Protein AF-A0A7W9YWM4-F1 (afdb_monomer)

Mean predicted aligned error: 9.0 Å

Sequence (69 aa):
MCNDYEQHIRYAEYLRALEEQGLAAPAHQARRICSRRMTTRISDLKPVMRSEGEGMVALSPMAFPEAIG

Organism: NCBI:txid1335061

Secondary structure (DSSP, 8-state):
----EEE---HHHHHHHHHTTT-B--GGGHHHH--S-EEE-TT-EEEEEEEEETTEEEEEESS-PPP--

Foldseek 3Di:
DDFWDKDQDAPVRVQVVLVVVVAHEDPVCNVVRHDNIDGDGQQDQDQPWDDPDPRYTYTDGNDDPDDPD

Structure (mmCIF, N/CA/C/O backbone):
data_AF-A0A7W9YWM4-F1
#
_entry.id   AF-A0A7W9YWM4-F1
#
loop_
_atom_site.group_PDB
_atom_site.id
_atom_site.type_symbol
_atom_site.label_atom_id
_atom_site.label_alt_id
_atom_site.label_comp_id
_atom_site.label_asym_id
_atom_site.label_entity_id
_atom_site.label_seq_id
_atom_site.pdbx_PDB_ins_code
_atom_site.Cartn_x
_atom_site.Cartn_y
_atom_site.Cartn_z
_atom_site.occupancy
_atom_site.B_iso_or_equiv
_atom_site.auth_seq_id
_atom_site.auth_comp_id
_atom_site.auth_asym_id
_atom_site.auth_atom_id
_atom_site.pdbx_PDB_model_num
ATOM 1 N N . MET A 1 1 ? 1.517 3.382 -25.575 1.00 55.00 1 MET A N 1
ATOM 2 C CA . MET A 1 1 ? 1.405 2.793 -24.223 1.00 55.00 1 MET A CA 1
ATOM 3 C C . MET A 1 1 ? 1.955 3.796 -23.231 1.00 55.00 1 MET A C 1
ATOM 5 O O . MET A 1 1 ? 3.044 4.301 -23.464 1.00 55.00 1 MET A O 1
ATOM 9 N N . CYS A 1 2 ? 1.181 4.142 -22.203 1.00 60.38 2 CYS A N 1
ATOM 10 C CA . CYS A 1 2 ? 1.631 5.045 -21.148 1.00 60.38 2 CYS A CA 1
ATOM 11 C C . CYS A 1 2 ? 2.402 4.216 -20.114 1.00 60.38 2 CYS A C 1
ATOM 13 O O . CYS A 1 2 ? 1.806 3.340 -19.488 1.00 60.38 2 CYS A O 1
ATOM 15 N N . ASN A 1 3 ? 3.713 4.437 -20.008 1.00 65.62 3 ASN A N 1
ATOM 16 C CA . ASN A 1 3 ? 4.601 3.682 -19.114 1.00 65.62 3 ASN A CA 1
ATOM 17 C C . ASN A 1 3 ? 5.011 4.482 -17.869 1.00 65.62 3 ASN A C 1
ATOM 19 O O . ASN A 1 3 ? 5.617 3.909 -16.968 1.00 65.62 3 ASN A O 1
ATOM 23 N N . ASP A 1 4 ? 4.666 5.769 -17.817 1.00 63.06 4 ASP A N 1
ATOM 24 C CA . ASP A 1 4 ? 4.968 6.654 -16.698 1.00 63.06 4 ASP A CA 1
ATOM 25 C C . ASP A 1 4 ? 3.672 7.026 -15.978 1.00 63.06 4 ASP A C 1
ATOM 27 O O . ASP A 1 4 ? 2.771 7.640 -16.551 1.00 63.06 4 ASP A O 1
ATOM 31 N N . TYR A 1 5 ? 3.590 6.645 -14.704 1.00 66.62 5 TYR A N 1
ATOM 32 C CA . TYR A 1 5 ? 2.483 6.992 -13.818 1.00 66.62 5 TYR A CA 1
ATOM 33 C C . TYR A 1 5 ? 3.015 7.714 -12.584 1.00 66.62 5 TYR A C 1
ATOM 35 O O . TYR A 1 5 ? 3.912 7.223 -11.891 1.00 66.62 5 TYR A O 1
ATOM 43 N N . GLU A 1 6 ? 2.418 8.856 -12.263 1.00 67.88 6 GLU A N 1
ATOM 44 C CA . GLU A 1 6 ? 2.659 9.542 -11.000 1.00 67.88 6 GLU A CA 1
ATOM 45 C C . GLU A 1 6 ? 1.483 9.304 -10.057 1.00 67.88 6 GLU A C 1
ATOM 47 O O . GLU A 1 6 ? 0.326 9.571 -10.382 1.00 67.88 6 GLU A O 1
ATOM 52 N N . GLN A 1 7 ? 1.779 8.788 -8.865 1.00 68.38 7 GLN A N 1
ATOM 53 C CA . GLN A 1 7 ? 0.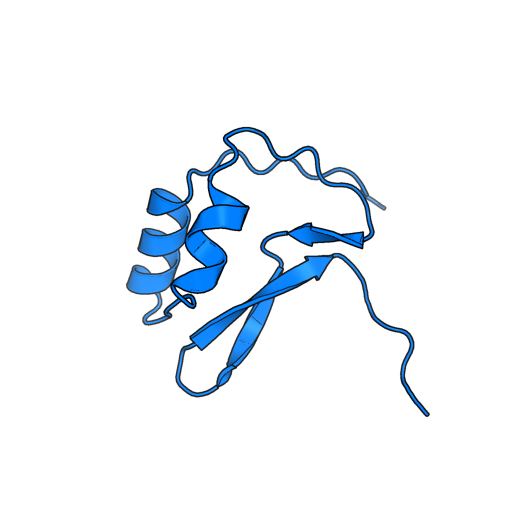803 8.718 -7.786 1.00 68.38 7 GLN A CA 1
ATOM 54 C C . GLN A 1 7 ? 1.077 9.829 -6.785 1.00 68.38 7 GLN A C 1
ATOM 56 O O . GLN A 1 7 ? 2.138 9.879 -6.160 1.00 68.38 7 GLN A O 1
ATOM 61 N N . HIS A 1 8 ? 0.100 10.722 -6.649 1.00 71.75 8 HIS A N 1
ATOM 62 C CA . HIS A 1 8 ? 0.170 11.885 -5.764 1.00 71.75 8 HIS A CA 1
ATOM 63 C C . HIS A 1 8 ? -0.592 11.699 -4.448 1.00 71.75 8 HIS A C 1
ATOM 65 O O . HIS A 1 8 ? -0.615 12.619 -3.631 1.00 71.75 8 HIS A O 1
ATOM 71 N N . ILE A 1 9 ? -1.212 10.535 -4.230 1.00 72.56 9 ILE A N 1
ATOM 72 C CA . ILE A 1 9 ? -1.968 10.267 -3.005 1.00 72.56 9 ILE A CA 1
ATOM 73 C C . ILE A 1 9 ? -1.034 9.839 -1.874 1.00 72.56 9 ILE A C 1
ATOM 75 O O . ILE A 1 9 ? -0.059 9.110 -2.072 1.00 72.56 9 ILE A O 1
ATOM 79 N N . ARG A 1 10 ? -1.336 10.287 -0.660 1.00 76.75 10 ARG A N 1
ATOM 80 C CA . ARG A 1 10 ? -0.661 9.839 0.559 1.00 76.75 10 ARG A CA 1
ATOM 81 C C . ARG A 1 10 ? -1.157 8.450 0.937 1.00 76.75 10 ARG A C 1
ATOM 83 O O . ARG A 1 10 ? -2.302 8.090 0.680 1.00 76.75 10 ARG A O 1
ATOM 90 N N . TYR A 1 11 ? -0.331 7.707 1.669 1.00 75.69 11 TYR A N 1
ATOM 91 C CA . TYR A 1 11 ? -0.717 6.379 2.146 1.00 75.69 11 TYR A CA 1
ATOM 92 C C . TYR A 1 11 ? -2.001 6.383 2.997 1.00 75.69 11 TYR A C 1
ATOM 94 O O . TYR A 1 11 ? -2.822 5.486 2.872 1.00 75.69 11 TYR A O 1
ATOM 102 N N . ALA A 1 12 ? -2.219 7.419 3.811 1.00 80.06 12 ALA A N 1
ATOM 103 C CA . ALA A 1 12 ? -3.453 7.556 4.586 1.00 80.06 12 ALA A CA 1
ATOM 104 C C . ALA A 1 12 ? -4.702 7.732 3.700 1.00 80.06 12 ALA A C 1
ATOM 106 O O . ALA A 1 12 ? -5.766 7.221 4.027 1.00 80.06 12 ALA A O 1
ATOM 107 N N . GLU A 1 13 ? -4.573 8.429 2.567 1.00 82.69 13 GLU A N 1
ATOM 108 C CA . GLU A 1 13 ? -5.670 8.617 1.608 1.00 82.69 13 GLU A CA 1
ATOM 109 C C . GLU A 1 13 ? -5.960 7.316 0.855 1.00 82.69 13 GLU A C 1
ATOM 111 O O . GLU A 1 13 ? -7.118 6.988 0.615 1.00 82.69 13 GLU A O 1
ATOM 116 N N . TYR A 1 14 ? -4.912 6.543 0.556 1.00 80.56 14 TYR A N 1
ATOM 117 C CA . TYR A 1 14 ? -5.037 5.193 0.017 1.00 80.56 14 TYR A CA 1
ATOM 118 C C . TYR A 1 14 ? -5.754 4.245 0.991 1.00 80.56 14 TYR A C 1
ATOM 120 O O . TYR A 1 14 ? -6.698 3.573 0.592 1.00 80.56 14 TYR A O 1
ATOM 128 N N . LEU A 1 15 ? -5.359 4.221 2.270 1.00 81.88 15 LEU A N 1
ATOM 129 C CA . LEU A 1 15 ? -6.019 3.392 3.285 1.00 81.88 15 LEU A CA 1
ATOM 130 C C . LEU A 1 15 ? -7.494 3.754 3.458 1.00 81.88 15 LEU A C 1
ATOM 132 O O . LEU A 1 15 ? -8.331 2.859 3.491 1.00 81.88 15 LEU A O 1
ATOM 136 N N . ARG A 1 16 ? -7.819 5.051 3.489 1.00 86.81 16 ARG A N 1
ATOM 137 C CA . ARG A 1 16 ? -9.212 5.502 3.568 1.00 86.81 16 ARG A CA 1
ATOM 138 C C . ARG A 1 16 ? -10.034 5.010 2.375 1.00 86.81 16 ARG A C 1
ATOM 140 O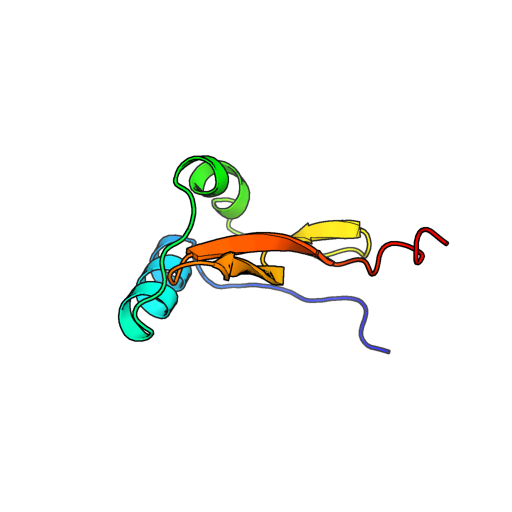 O . ARG A 1 16 ? -11.146 4.534 2.561 1.00 86.81 16 ARG A O 1
ATOM 147 N N . ALA A 1 17 ? -9.473 5.073 1.167 1.00 85.94 17 ALA A N 1
ATOM 148 C CA . ALA A 1 17 ? -10.140 4.563 -0.028 1.00 85.94 17 ALA A CA 1
ATOM 149 C C . ALA A 1 17 ? -10.374 3.042 0.029 1.00 85.94 17 ALA A C 1
ATOM 151 O O . ALA A 1 17 ? -11.368 2.567 -0.509 1.00 85.94 17 ALA A O 1
ATOM 152 N N . LEU A 1 18 ? -9.496 2.274 0.685 1.00 86.38 18 LEU A N 1
ATOM 153 C CA . LEU A 1 18 ? -9.726 0.845 0.917 1.00 86.38 18 LEU A CA 1
ATOM 154 C C . LEU A 1 18 ? -10.850 0.607 1.928 1.00 86.38 18 LEU A C 1
ATOM 156 O O . LEU A 1 18 ? -11.755 -0.175 1.649 1.00 86.38 18 LEU A O 1
ATOM 160 N N . GLU A 1 19 ? -10.832 1.315 3.058 1.00 88.56 19 GLU A N 1
ATOM 161 C CA . GLU A 1 19 ? -11.861 1.200 4.099 1.00 88.56 19 GLU A CA 1
ATOM 162 C C . GLU A 1 19 ? -13.260 1.539 3.563 1.00 88.56 19 GLU A C 1
ATOM 164 O O . GLU A 1 19 ? -14.214 0.810 3.832 1.00 88.56 19 GLU A O 1
ATOM 169 N N . GLU A 1 20 ? -13.378 2.584 2.736 1.00 91.44 20 GLU A N 1
ATOM 170 C CA . GLU A 1 20 ? -14.625 2.964 2.052 1.00 91.44 20 GLU A CA 1
ATOM 171 C C . GLU A 1 20 ? -15.182 1.844 1.152 1.00 91.44 20 GLU A C 1
ATOM 173 O O . GLU A 1 20 ? -16.378 1.822 0.867 1.00 91.44 20 GLU A O 1
ATOM 178 N N . GLN A 1 21 ? -14.333 0.908 0.716 1.00 88.69 21 GLN A N 1
ATOM 179 C CA . GLN A 1 21 ? -14.703 -0.251 -0.103 1.00 88.69 21 GLN A CA 1
ATOM 180 C C . GLN A 1 21 ? -14.779 -1.560 0.703 1.00 88.69 21 GLN A C 1
ATOM 182 O O . GLN A 1 21 ? -14.973 -2.626 0.119 1.00 88.69 21 GLN A O 1
ATOM 187 N N . GLY A 1 22 ? -14.621 -1.510 2.032 1.00 88.25 22 GLY A N 1
ATOM 188 C CA . GLY A 1 22 ? -14.573 -2.703 2.884 1.00 88.25 22 GLY A CA 1
ATOM 189 C C . GLY A 1 22 ? -13.316 -3.552 2.673 1.00 88.25 22 GLY A C 1
ATOM 190 O O . GLY A 1 22 ? -13.339 -4.756 2.925 1.00 88.25 22 GLY A O 1
ATOM 191 N N . LEU A 1 23 ? -12.238 -2.939 2.181 1.00 88.06 23 LEU A N 1
ATOM 192 C CA . LEU A 1 23 ? -10.961 -3.584 1.904 1.00 88.06 23 LEU A CA 1
ATOM 193 C C . LEU A 1 23 ? -9.907 -3.192 2.942 1.00 88.06 23 LEU A C 1
ATOM 195 O O . LEU A 1 23 ? -9.952 -2.113 3.531 1.00 88.06 23 LEU A O 1
ATOM 199 N N . ALA A 1 24 ? -8.907 -4.051 3.119 1.00 85.50 24 ALA A N 1
ATOM 200 C CA . ALA A 1 24 ? -7.776 -3.797 4.004 1.00 85.50 24 ALA A CA 1
ATOM 201 C C . ALA A 1 24 ? -6.435 -4.085 3.314 1.00 85.50 24 ALA A C 1
ATOM 203 O O . ALA A 1 24 ? -6.332 -4.950 2.444 1.00 85.50 24 ALA A O 1
ATOM 204 N N . ALA A 1 25 ? -5.391 -3.354 3.719 1.00 82.50 25 ALA A N 1
ATOM 205 C CA . ALA A 1 25 ? -4.020 -3.568 3.262 1.00 82.50 25 ALA A CA 1
ATOM 206 C C . ALA A 1 25 ? -3.145 -4.167 4.376 1.00 82.50 25 ALA A C 1
ATOM 208 O O . ALA A 1 25 ? -3.268 -3.768 5.539 1.00 82.50 25 ALA A O 1
ATOM 209 N N . PRO A 1 26 ? -2.190 -5.058 4.052 1.00 78.00 26 PRO A N 1
ATOM 210 C CA . PRO A 1 26 ? -1.274 -5.602 5.045 1.00 78.00 26 PRO A CA 1
ATOM 211 C C . PRO A 1 26 ? -0.390 -4.524 5.695 1.00 78.00 26 PRO A C 1
ATOM 213 O O . PRO A 1 26 ? 0.306 -3.768 5.013 1.00 78.00 26 PRO A O 1
ATOM 216 N N . ALA A 1 27 ? -0.320 -4.511 7.031 1.00 73.44 27 ALA A N 1
ATOM 217 C CA . ALA A 1 27 ? 0.421 -3.502 7.801 1.00 73.44 27 ALA A CA 1
ATOM 218 C C . ALA A 1 27 ? 1.918 -3.397 7.431 1.00 73.44 27 ALA A C 1
ATOM 220 O O . ALA A 1 27 ? 2.511 -2.320 7.500 1.00 73.44 27 ALA A O 1
ATOM 221 N N .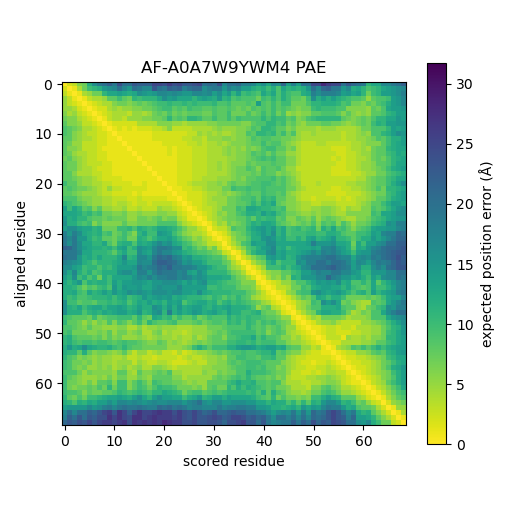 HIS A 1 28 ? 2.537 -4.494 6.983 1.00 70.88 28 HIS 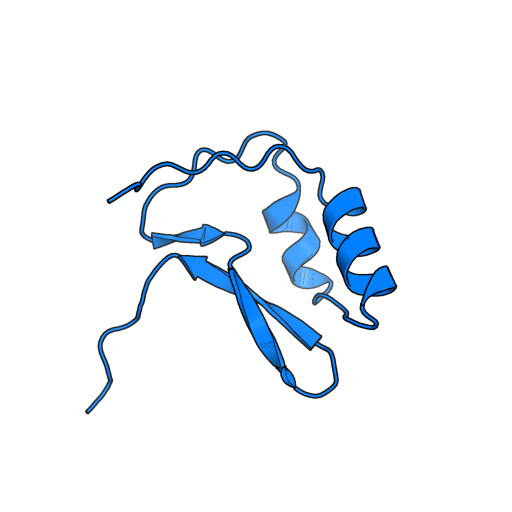A N 1
ATOM 222 C CA . HIS A 1 28 ? 3.941 -4.515 6.559 1.00 70.88 28 HIS A CA 1
ATOM 223 C C . HIS A 1 28 ? 4.201 -3.718 5.263 1.00 70.88 28 HIS A C 1
ATOM 225 O O . HIS A 1 28 ? 5.339 -3.327 4.995 1.00 70.88 28 HIS A O 1
ATOM 231 N N . GLN A 1 29 ? 3.164 -3.433 4.470 1.00 67.44 29 GLN A N 1
ATOM 232 C CA . GLN A 1 29 ? 3.268 -2.683 3.211 1.00 67.44 29 GLN A CA 1
ATOM 233 C C . GLN A 1 29 ? 3.191 -1.163 3.424 1.00 67.44 29 GLN A C 1
ATOM 235 O O . GLN A 1 29 ? 3.641 -0.399 2.567 1.00 67.44 29 GLN A O 1
ATOM 240 N N . ALA A 1 30 ? 2.767 -0.720 4.615 1.00 62.59 30 ALA A N 1
ATOM 241 C CA . ALA A 1 30 ? 2.667 0.688 4.999 1.00 62.59 30 ALA A CA 1
ATOM 242 C C . ALA A 1 30 ? 3.976 1.472 4.840 1.00 62.59 30 ALA A C 1
ATOM 244 O O . ALA A 1 30 ? 3.982 2.626 4.409 1.00 62.59 30 ALA A O 1
ATOM 245 N N . ARG A 1 31 ? 5.117 0.837 5.136 1.00 60.41 31 ARG A N 1
ATOM 246 C CA . ARG A 1 31 ? 6.435 1.481 5.018 1.00 60.41 31 ARG A CA 1
ATOM 247 C C . ARG A 1 31 ? 6.856 1.730 3.569 1.00 60.41 31 ARG A C 1
ATOM 249 O O . ARG A 1 31 ? 7.618 2.660 3.328 1.00 60.41 31 ARG A O 1
ATOM 256 N N . ARG A 1 32 ? 6.371 0.930 2.610 1.00 60.53 32 ARG A N 1
ATOM 257 C CA . ARG A 1 32 ? 6.778 1.018 1.193 1.00 60.53 32 ARG A CA 1
ATOM 258 C C . ARG A 1 32 ? 6.020 2.100 0.420 1.00 60.53 32 ARG A C 1
ATOM 260 O O . ARG A 1 32 ? 6.562 2.616 -0.548 1.00 60.53 32 ARG A O 1
ATOM 267 N N . ILE A 1 33 ? 4.818 2.472 0.870 1.00 58.72 33 ILE A N 1
ATOM 268 C CA . ILE A 1 33 ? 3.959 3.473 0.206 1.00 58.72 33 ILE A CA 1
ATOM 269 C C . ILE A 1 33 ? 4.213 4.897 0.733 1.00 58.72 33 ILE A C 1
ATOM 271 O O . ILE A 1 33 ? 3.843 5.877 0.099 1.00 58.72 33 ILE A O 1
ATOM 275 N N . CYS A 1 34 ? 4.889 5.050 1.876 1.00 54.84 34 CYS A N 1
ATOM 276 C CA . CYS A 1 34 ? 5.092 6.350 2.528 1.00 54.84 34 CYS A CA 1
ATOM 277 C C . CYS A 1 34 ? 6.013 7.343 1.779 1.00 54.84 34 CYS A C 1
ATOM 279 O O . CYS A 1 34 ? 6.258 8.438 2.291 1.00 54.84 34 CYS A O 1
ATOM 281 N N . SER A 1 35 ? 6.534 7.024 0.586 1.00 56.09 35 SER A N 1
ATOM 282 C CA . SER A 1 35 ? 7.323 7.988 -0.190 1.00 56.09 35 SER A CA 1
ATOM 283 C C . SER A 1 35 ? 6.407 8.922 -0.995 1.00 56.09 35 SER A C 1
ATOM 285 O O . SER A 1 35 ? 5.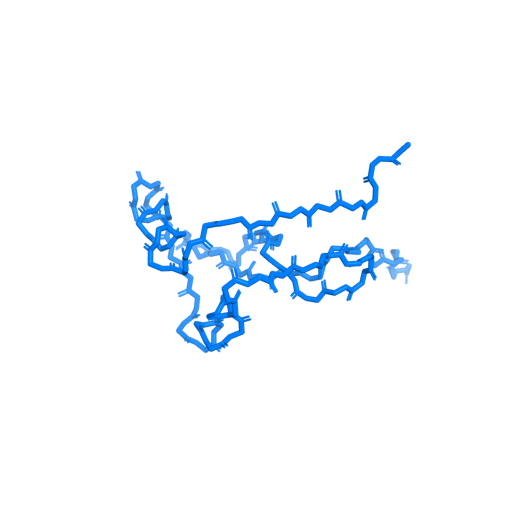713 8.536 -1.926 1.00 56.09 35 SER A O 1
ATOM 287 N N . ARG A 1 36 ? 6.421 10.209 -0.625 1.00 52.12 36 ARG A N 1
ATOM 288 C CA . ARG A 1 36 ? 5.537 11.287 -1.123 1.00 52.12 36 ARG A CA 1
ATOM 289 C C . ARG A 1 36 ? 5.614 11.566 -2.638 1.00 52.12 36 ARG A C 1
ATOM 291 O O . ARG A 1 36 ? 4.855 12.390 -3.137 1.00 52.12 36 ARG A O 1
ATOM 298 N N . ARG A 1 37 ? 6.555 10.946 -3.356 1.00 52.09 37 ARG A N 1
ATOM 299 C CA . ARG A 1 37 ? 6.735 11.050 -4.810 1.00 52.09 37 ARG A CA 1
ATOM 300 C C . ARG A 1 37 ? 7.312 9.746 -5.337 1.00 5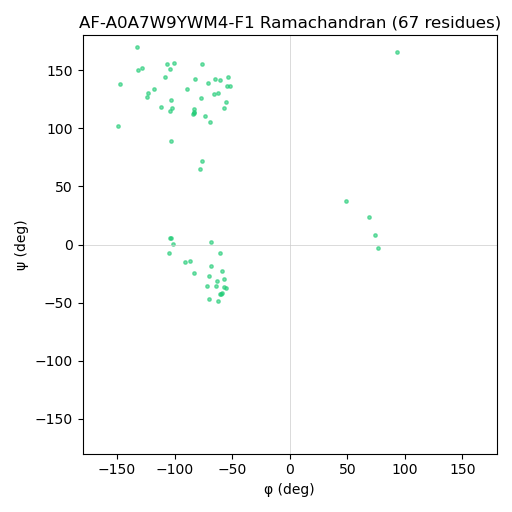2.09 37 ARG A C 1
ATOM 302 O O . ARG A 1 37 ? 8.507 9.490 -5.213 1.00 52.09 37 ARG A O 1
ATOM 309 N N . MET A 1 38 ? 6.452 8.931 -5.921 1.00 58.44 38 MET A N 1
ATOM 310 C CA . MET A 1 38 ? 6.832 7.688 -6.568 1.00 58.44 38 MET A CA 1
ATOM 311 C C . MET A 1 38 ? 6.824 7.907 -8.086 1.00 58.44 38 MET A C 1
ATOM 313 O O . MET A 1 38 ? 5.815 7.644 -8.727 1.00 58.44 38 MET A O 1
ATOM 317 N N . THR A 1 39 ? 7.945 8.344 -8.678 1.00 55.59 39 THR A N 1
ATOM 318 C CA . THR A 1 39 ? 8.175 8.104 -10.119 1.00 55.59 39 THR A CA 1
ATOM 319 C C . THR A 1 39 ? 8.062 6.602 -10.339 1.00 55.59 39 THR A C 1
ATOM 321 O O . THR A 1 39 ? 8.722 5.835 -9.634 1.00 55.59 39 THR A O 1
ATOM 324 N N . THR A 1 40 ? 7.162 6.175 -11.221 1.00 55.25 40 THR A N 1
ATOM 325 C CA . THR A 1 40 ? 6.849 4.760 -11.441 1.00 55.25 40 THR A CA 1
ATOM 326 C C . THR A 1 40 ? 7.484 4.286 -12.726 1.00 55.25 40 THR A C 1
ATOM 328 O O . THR A 1 40 ? 7.104 4.753 -13.791 1.00 55.25 40 THR A O 1
ATOM 331 N N . ARG A 1 41 ? 8.434 3.356 -12.611 1.00 63.47 41 ARG A N 1
ATOM 332 C CA . ARG A 1 41 ? 8.959 2.596 -13.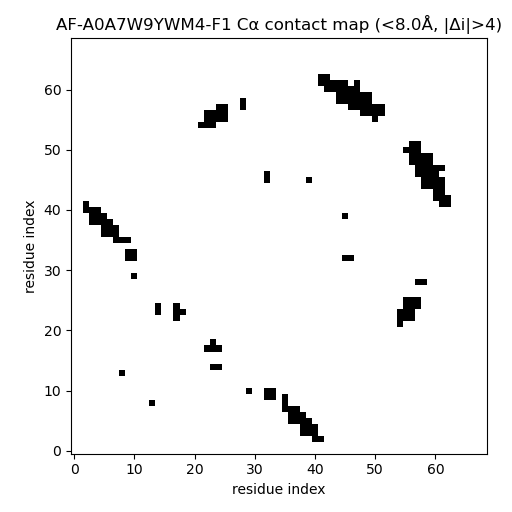746 1.00 63.47 41 ARG A CA 1
ATOM 333 C C . ARG A 1 41 ? 8.325 1.209 -13.788 1.00 63.47 41 ARG A C 1
ATOM 335 O O . ARG A 1 41 ? 7.883 0.680 -12.765 1.00 63.47 41 ARG A O 1
ATOM 342 N N . ILE A 1 42 ? 8.309 0.612 -14.979 1.00 58.78 42 ILE A N 1
ATOM 343 C CA . ILE A 1 42 ? 7.976 -0.807 -15.162 1.00 58.78 42 ILE A CA 1
ATOM 344 C C . ILE A 1 42 ? 8.852 -1.640 -14.209 1.00 58.78 42 ILE A C 1
ATOM 346 O O . ILE A 1 42 ? 10.045 -1.366 -14.075 1.00 58.78 42 ILE A O 1
ATOM 350 N N . SER A 1 43 ? 8.243 -2.631 -13.547 1.00 59.72 43 SER A N 1
ATOM 351 C CA . SER A 1 43 ? 8.855 -3.512 -12.532 1.00 59.72 43 SER A CA 1
ATOM 352 C C . SER A 1 43 ? 9.065 -2.925 -11.130 1.00 59.72 43 SER A C 1
ATOM 354 O O . SER A 1 43 ? 9.460 -3.667 -10.227 1.00 59.72 43 SER A O 1
ATOM 356 N N . ASP A 1 44 ? 8.752 -1.648 -10.885 1.00 62.91 44 ASP A N 1
ATOM 357 C CA . ASP A 1 44 ? 8.723 -1.141 -9.512 1.00 62.91 44 ASP A CA 1
ATOM 358 C C . ASP A 1 44 ? 7.607 -1.832 -8.705 1.00 62.91 44 ASP A C 1
ATOM 360 O O . ASP A 1 44 ? 6.494 -2.045 -9.203 1.00 62.91 44 ASP A O 1
ATOM 364 N N . LEU A 1 45 ? 7.863 -2.114 -7.419 1.00 58.88 45 LEU A N 1
ATOM 365 C CA . LEU A 1 45 ? 6.779 -2.469 -6.505 1.00 58.88 45 LEU A CA 1
ATOM 366 C C . LEU A 1 45 ? 5.980 -1.215 -6.159 1.00 58.88 45 LEU A C 1
ATOM 368 O O . LEU A 1 45 ? 6.466 -0.305 -5.483 1.00 58.88 45 LEU A O 1
ATOM 372 N N . LYS A 1 46 ? 4.755 -1.182 -6.663 1.00 61.97 46 LYS A N 1
ATOM 373 C CA . LYS A 1 46 ? 3.845 -0.041 -6.633 1.00 61.97 46 LYS A CA 1
ATOM 374 C C . LYS A 1 46 ? 2.483 -0.532 -6.170 1.00 61.97 46 LYS A C 1
ATOM 376 O O . LYS A 1 46 ? 2.281 -1.739 -6.073 1.00 61.97 46 LYS A O 1
ATOM 381 N N . PRO A 1 47 ? 1.532 0.351 -5.863 1.00 57.84 47 PRO A N 1
ATOM 382 C CA . PRO A 1 47 ? 0.187 -0.092 -5.551 1.00 57.84 47 PRO A CA 1
ATOM 383 C C . PRO A 1 47 ? -0.555 -0.477 -6.832 1.00 57.84 47 PRO A C 1
ATOM 385 O O . PRO A 1 47 ? -1.449 0.220 -7.301 1.00 57.84 47 PRO A O 1
ATOM 388 N N . VAL A 1 48 ? -0.158 -1.606 -7.414 1.00 65.50 48 VAL A N 1
ATOM 389 C CA . VAL A 1 48 ? -1.088 -2.463 -8.141 1.00 65.50 48 VAL A CA 1
ATOM 390 C C . VAL A 1 48 ? -1.761 -3.316 -7.079 1.00 65.50 48 VAL A C 1
ATOM 392 O O . VAL A 1 48 ? -1.084 -4.059 -6.373 1.00 65.50 48 VAL A O 1
ATOM 395 N N . MET A 1 49 ? -3.070 -3.166 -6.914 1.0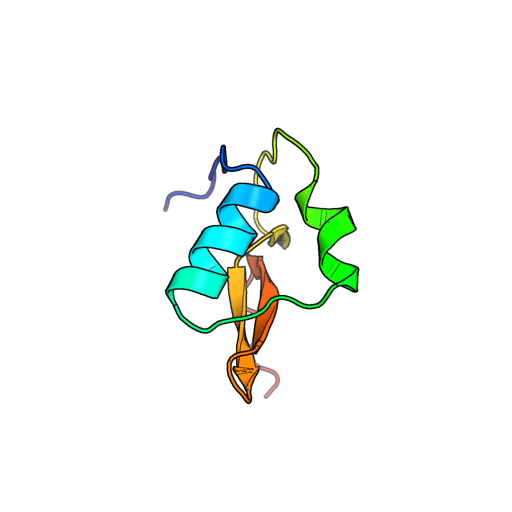0 74.12 49 MET A N 1
ATOM 396 C CA . MET A 1 49 ? -3.826 -3.950 -5.940 1.00 74.12 49 MET A CA 1
ATOM 397 C C . MET A 1 49 ? -4.065 -5.356 -6.486 1.00 74.12 49 MET A C 1
ATOM 399 O O . MET A 1 49 ? -4.613 -5.516 -7.577 1.00 74.12 49 MET A O 1
ATOM 403 N N . ARG A 1 50 ? -3.681 -6.372 -5.715 1.00 78.50 50 ARG A N 1
ATOM 404 C CA . ARG A 1 50 ? -4.035 -7.771 -5.961 1.00 78.50 50 ARG A CA 1
ATOM 405 C C . ARG A 1 50 ? -4.858 -8.286 -4.790 1.00 78.50 50 ARG A C 1
ATOM 407 O O . ARG A 1 50 ? -4.490 -8.051 -3.644 1.00 78.50 50 ARG A O 1
ATOM 414 N N . SER A 1 51 ? -5.962 -8.968 -5.087 1.00 83.00 51 SER A N 1
ATOM 415 C CA . SER A 1 51 ? -6.742 -9.659 -4.060 1.00 83.00 51 SER A CA 1
ATOM 416 C C . SER A 1 51 ? -5.918 -10.802 -3.471 1.00 83.00 51 SER A C 1
ATOM 418 O O . SER A 1 51 ? -5.392 -11.625 -4.219 1.00 83.00 51 SER A O 1
ATOM 420 N N . GLU A 1 52 ? -5.841 -10.847 -2.146 1.00 83.62 52 GLU A N 1
ATOM 421 C CA . GLU A 1 52 ? -5.277 -11.960 -1.370 1.00 83.62 52 GLU A CA 1
ATOM 422 C C . GLU A 1 52 ? -6.394 -12.816 -0.731 1.00 83.62 52 GLU A C 1
ATOM 424 O O . GLU A 1 52 ? -6.116 -13.739 0.028 1.00 83.62 52 GLU A O 1
ATOM 429 N N . GLY A 1 53 ? -7.667 -12.533 -1.050 1.00 82.00 53 GLY A N 1
ATOM 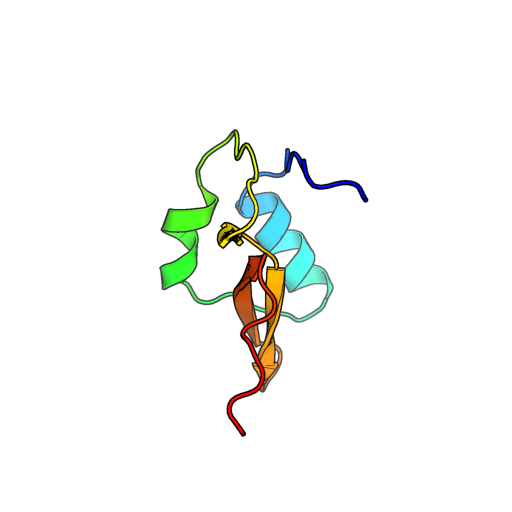430 C CA . GLY A 1 53 ? -8.840 -13.149 -0.419 1.00 82.00 53 GLY A CA 1
ATOM 431 C C . GLY A 1 53 ? -9.391 -12.335 0.757 1.00 82.00 53 GLY A C 1
ATOM 432 O O . GLY A 1 53 ? -8.756 -11.398 1.225 1.00 82.00 53 GLY A O 1
ATOM 433 N N . GLU A 1 54 ? -10.613 -12.655 1.197 1.00 84.25 54 GLU A N 1
ATOM 434 C CA . GLU A 1 54 ? -11.250 -12.100 2.414 1.00 84.25 54 GLU A CA 1
ATOM 435 C C . GLU A 1 54 ? -11.207 -10.560 2.552 1.00 84.25 54 GLU A C 1
ATOM 437 O O . GLU A 1 54 ? -11.032 -10.019 3.640 1.00 84.25 54 GLU A O 1
ATOM 442 N N . GLY A 1 55 ? -11.352 -9.827 1.441 1.00 83.50 55 GLY A N 1
ATOM 443 C CA . GLY A 1 55 ? -11.309 -8.355 1.447 1.00 83.50 55 GLY A CA 1
ATOM 444 C C . GLY A 1 55 ? -9.906 -7.763 1.637 1.00 83.50 55 GLY A C 1
ATOM 445 O O . GLY A 1 55 ? -9.756 -6.552 1.784 1.00 83.50 55 GLY A O 1
ATOM 446 N N . MET A 1 56 ? -8.859 -8.586 1.605 1.00 83.81 56 MET A N 1
ATOM 447 C CA . MET A 1 56 ? -7.473 -8.138 1.676 1.00 83.81 56 MET A CA 1
ATOM 448 C C . MET A 1 56 ? -6.928 -7.841 0.284 1.00 83.81 56 MET A C 1
ATOM 450 O O . MET A 1 56 ? -7.055 -8.643 -0.648 1.00 83.81 56 MET A O 1
ATOM 454 N N . VAL A 1 57 ? -6.262 -6.695 0.159 1.00 83.56 57 VAL A N 1
ATOM 455 C CA . VAL A 1 57 ? -5.538 -6.310 -1.051 1.00 83.56 57 VAL A CA 1
ATOM 456 C C . VAL A 1 57 ? -4.081 -6.000 -0.739 1.00 83.56 57 VAL A C 1
ATOM 458 O O . VAL A 1 57 ? -3.760 -5.184 0.126 1.00 83.56 57 VAL A O 1
ATOM 461 N N . ALA A 1 58 ? -3.180 -6.648 -1.469 1.00 79.75 58 ALA A N 1
ATOM 462 C CA . ALA A 1 58 ? -1.745 -6.423 -1.383 1.00 79.75 58 ALA A CA 1
ATOM 463 C C . ALA A 1 58 ? -1.242 -5.599 -2.569 1.00 79.75 58 ALA A C 1
ATOM 465 O O . ALA A 1 58 ? -1.774 -5.675 -3.679 1.00 79.75 58 ALA A O 1
ATOM 466 N N . LEU A 1 59 ? -0.172 -4.840 -2.342 1.00 75.88 59 LEU A N 1
ATOM 467 C CA . LEU A 1 59 ? 0.580 -4.218 -3.420 1.00 75.88 59 LEU A CA 1
ATOM 468 C C . LEU A 1 59 ? 1.357 -5.263 -4.215 1.00 75.88 59 LEU A C 1
ATOM 470 O O . LEU A 1 59 ? 2.033 -6.123 -3.647 1.00 75.88 59 LEU A O 1
ATOM 474 N N . SER A 1 60 ? 1.353 -5.104 -5.530 1.00 70.44 60 SER A N 1
ATOM 475 C CA . SER A 1 60 ? 2.066 -5.954 -6.471 1.00 70.44 60 SER A CA 1
ATOM 476 C C . SER A 1 60 ? 2.936 -5.121 -7.417 1.00 70.44 60 SER A C 1
ATOM 478 O O . SER A 1 60 ? 2.622 -3.959 -7.686 1.00 70.44 60 SER A O 1
ATOM 480 N N . PRO A 1 61 ? 4.047 -5.666 -7.940 1.00 67.69 61 PRO A N 1
ATOM 481 C CA . PRO A 1 61 ? 4.789 -5.010 -9.008 1.00 67.69 61 PRO A CA 1
ATOM 482 C C . PRO A 1 61 ? 3.891 -4.671 -10.202 1.00 67.69 61 PRO A C 1
ATOM 484 O O . PRO A 1 61 ? 3.013 -5.452 -10.567 1.00 67.69 61 PRO A O 1
ATOM 487 N N . MET A 1 62 ? 4.152 -3.536 -10.857 1.00 66.94 62 MET A N 1
ATOM 488 C CA . MET A 1 62 ? 3.546 -3.219 -12.156 1.00 66.94 62 MET A CA 1
ATOM 489 C C . MET A 1 62 ? 4.260 -4.005 -13.264 1.00 66.94 62 MET A C 1
ATOM 491 O O . MET A 1 62 ? 4.970 -3.452 -14.103 1.00 66.94 62 MET A O 1
ATOM 495 N N . ALA A 1 63 ? 4.125 -5.324 -13.200 1.00 67.44 63 ALA A N 1
ATOM 496 C CA . ALA A 1 63 ? 4.658 -6.268 -14.162 1.00 67.44 63 ALA A CA 1
ATOM 497 C C . ALA A 1 63 ? 3.703 -7.459 -14.257 1.00 67.44 63 ALA A C 1
ATOM 499 O O . ALA A 1 63 ? 3.212 -7.956 -13.242 1.00 67.44 63 ALA A O 1
ATOM 500 N N . PHE A 1 64 ? 3.463 -7.930 -15.476 1.00 65.06 64 PHE A N 1
ATOM 501 C CA . PHE A 1 64 ? 2.880 -9.247 -15.678 1.00 65.06 64 PHE A CA 1
ATOM 502 C C . PHE A 1 64 ? 4.033 -10.250 -15.603 1.00 65.06 64 PHE A C 1
ATOM 504 O O . PHE A 1 64 ? 4.929 -10.169 -16.444 1.00 65.06 64 PHE A O 1
ATOM 511 N N . PRO A 1 65 ? 4.086 -11.138 -14.596 1.00 62.09 65 PRO A N 1
ATOM 512 C CA . PRO A 1 65 ? 5.048 -12.228 -14.637 1.00 62.09 65 PRO A CA 1
ATOM 513 C C . PRO A 1 65 ? 4.759 -13.080 -15.879 1.00 62.09 65 PRO A C 1
ATOM 515 O O . PRO A 1 65 ? 3.591 -13.284 -16.221 1.00 62.09 65 PRO A O 1
ATOM 518 N N . GLU A 1 66 ? 5.802 -13.561 -16.560 1.00 57.91 66 GLU A N 1
ATOM 519 C CA . GLU A 1 66 ? 5.612 -14.574 -17.600 1.00 57.91 66 GLU A CA 1
ATOM 520 C C . GLU A 1 66 ? 4.860 -15.763 -16.995 1.00 57.91 66 GLU A C 1
ATOM 522 O O . GLU A 1 66 ? 5.117 -16.160 -15.853 1.00 57.91 66 GLU A O 1
ATOM 527 N N . ALA A 1 67 ? 3.878 -16.286 -17.732 1.00 50.03 67 ALA A N 1
ATOM 528 C CA . ALA A 1 67 ? 3.130 -17.454 -17.303 1.00 50.03 67 ALA A CA 1
ATOM 529 C C . ALA A 1 67 ? 4.123 -18.597 -17.066 1.00 50.03 67 ALA A C 1
ATOM 531 O O . ALA A 1 67 ? 4.820 -19.019 -17.987 1.00 50.03 67 ALA A O 1
ATOM 532 N N . ILE A 1 68 ? 4.200 -19.074 -15.825 1.00 53.47 68 ILE A N 1
ATOM 533 C CA . ILE A 1 68 ? 4.911 -20.309 -15.517 1.00 53.47 68 ILE A CA 1
ATOM 534 C C . ILE A 1 68 ? 4.058 -21.418 -16.139 1.00 53.47 68 ILE A C 1
ATOM 536 O O . ILE A 1 68 ? 2.943 -21.660 -15.671 1.00 53.47 68 ILE A O 1
ATOM 540 N N . GLY A 1 69 ? 4.533 -21.966 -17.258 1.00 46.00 69 GLY A N 1
ATOM 541 C CA . GLY A 1 69 ? 3.964 -23.152 -17.898 1.00 46.00 69 GLY A CA 1
ATOM 542 C C . GLY A 1 69 ? 4.164 -24.404 -17.061 1.00 46.00 69 GLY A C 1
ATOM 543 O O . GLY A 1 69 ? 5.157 -24.452 -16.299 1.00 46.00 69 GLY A O 1
#

Solvent-accessible surface area (backbone atoms only — not comparable to full-atom values): 4412 Å² total; per-residue (Å²): 134,89,68,73,52,80,56,82,72,50,51,70,58,53,50,49,58,29,51,78,70,70,32,46,66,60,75,84,54,55,74,74,52,64,56,87,69,43,85,40,54,77,62,41,82,40,89,39,78,38,82,76,54,97,48,31,36,40,70,31,47,57,59,82,75,78,81,84,125

Radius of gyration: 12.87 Å; Cα contacts (8 Å, |Δi|>4): 87; chains: 1; bounding box: 24×35×32 Å

pLDDT: mean 70.23, std 11.89, range [46.0, 91.44]